Protein AF-A0A5B9ARZ6-F1 (afdb_monomer)

Organism: Escherichia coli (NCBI:txid562)

InterPro domains:
  IPR009052 DNA polymerase III-theta, bacterial [PF06440] (5-69)
  IPR036745 DNA polymerase III-theta superfamily [G3DSA:1.20.58.250] (1-83)
  IPR036745 DNA polymerase III-theta superfamily [SSF46575] (1-80)

Nearest PDB structures (foldseek):
  2ido-assembly1_B  TM=9.873E-01  e=1.463E-09  Punavirus P1
  1se7-assembly1_A  TM=6.012E-01  e=2.692E-06  Punavirus P1
  2ae9-assembly1_A  TM=7.449E-01  e=1.677E-04  Escherichia coli
  2axd-assembly1_S  TM=6.891E-01  e=2.977E-04  Escherichia coli
  2xy8-assembly1_B  TM=7.610E-01  e=1.114E-03  Escherichia coli

Secondary structure (DSSP, 8-state):
-----GGGS-HHHHHHHHHHHHHHHHHHHHHTT----HHHHHHHS-HHHHHHHHHHHHHHHHHHTSSPPTTSGGG--TTS------------

Sequence (92 aa):
MSDRNIAAKSQEERDKVNVDLAASGVAYKERLNIPVIAEQVAREQPENLRAYFMERLRHYRQLSLQLPKGSDPVYQNEDAPKNNGKMGEKCD

pLDDT: mean 79.17, std 15.89, range [38.72, 94.0]

Foldseek 3Di:
DPPPDLVPDDPVSVLLVVLLVLLLVQLQCVQLVHDDDLVVSLVVRDPVCSVVSVVSNVVNNVVSVVDHGNPDVVNVPPPDPPCPDPPDDDDD

Mean predicted aligned error: 10.25 Å

Structure (mmCIF, N/CA/C/O backbone):
data_AF-A0A5B9ARZ6-F1
#
_entry.id   AF-A0A5B9ARZ6-F1
#
loop_
_atom_site.group_PDB
_atom_site.id
_atom_site.type_symbol
_atom_site.label_atom_id
_atom_site.label_alt_id
_atom_site.label_comp_id
_atom_site.label_asym_id
_atom_site.label_entity_id
_atom_site.label_seq_id
_atom_site.pdbx_PDB_ins_code
_atom_site.Cartn_x
_atom_site.Cartn_y
_atom_site.Cartn_z
_atom_site.occupancy
_atom_site.B_iso_or_equiv
_atom_site.auth_seq_id
_atom_site.auth_comp_id
_atom_site.auth_asym_id
_atom_site.auth_atom_id
_atom_site.pdbx_PDB_model_num
ATOM 1 N N . MET A 1 1 ? 4.644 3.809 28.491 1.00 48.38 1 MET A N 1
ATOM 2 C CA . MET A 1 1 ? 5.035 3.399 27.126 1.00 48.38 1 MET A CA 1
ATOM 3 C C . MET A 1 1 ? 3.761 3.002 26.417 1.00 48.38 1 MET A C 1
ATOM 5 O O . MET A 1 1 ? 3.001 2.256 27.008 1.00 48.38 1 MET A O 1
ATOM 9 N N . SER A 1 2 ? 3.477 3.561 25.246 1.0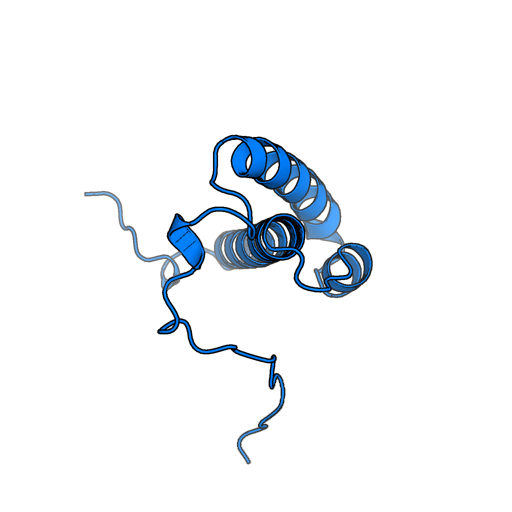0 64.56 2 SER A N 1
ATOM 10 C CA . SER A 1 2 ? 2.241 3.278 24.512 1.00 64.56 2 SER A CA 1
ATOM 11 C C . SER A 1 2 ? 2.169 1.791 24.169 1.00 64.56 2 SER A C 1
ATOM 13 O O . SER A 1 2 ? 3.152 1.246 23.661 1.00 64.56 2 SER A O 1
ATOM 15 N N . ASP A 1 3 ? 1.033 1.149 24.429 1.00 75.38 3 ASP A N 1
ATOM 16 C CA . ASP A 1 3 ? 0.814 -0.251 24.080 1.00 75.38 3 ASP A CA 1
ATOM 17 C C . ASP A 1 3 ? 0.952 -0.432 22.562 1.00 75.38 3 ASP A C 1
ATOM 19 O O . ASP A 1 3 ? 0.103 -0.024 21.773 1.00 75.38 3 ASP A O 1
ATOM 23 N N . ARG A 1 4 ? 2.066 -1.033 22.127 1.00 79.75 4 ARG A N 1
ATOM 24 C CA . ARG A 1 4 ? 2.324 -1.373 20.714 1.00 79.75 4 ARG A CA 1
ATOM 25 C C . ARG A 1 4 ? 1.649 -2.683 20.297 1.00 79.75 4 ARG A C 1
ATOM 27 O O . ARG A 1 4 ? 1.904 -3.188 19.207 1.00 79.75 4 ARG A O 1
ATOM 34 N N . ASN A 1 5 ? 0.816 -3.255 21.166 1.00 86.25 5 ASN A N 1
ATOM 35 C CA . ASN A 1 5 ? 0.136 -4.512 20.907 1.00 86.25 5 ASN A CA 1
ATOM 36 C C . ASN A 1 5 ? -1.023 -4.296 19.922 1.00 86.25 5 ASN A C 1
ATOM 38 O O . ASN A 1 5 ? -2.093 -3.824 20.297 1.00 86.25 5 ASN A O 1
ATOM 42 N N . ILE A 1 6 ? -0.814 -4.674 18.660 1.00 83.19 6 ILE A N 1
ATOM 43 C CA . ILE A 1 6 ? -1.825 -4.565 17.599 1.00 83.19 6 ILE A CA 1
ATOM 44 C C . ILE A 1 6 ? -3.024 -5.488 17.871 1.00 83.19 6 ILE A C 1
ATOM 46 O O . ILE A 1 6 ? -4.147 -5.154 17.510 1.00 83.19 6 ILE A O 1
ATOM 50 N N . ALA A 1 7 ? -2.817 -6.623 18.545 1.00 83.25 7 ALA A N 1
ATOM 51 C CA . ALA A 1 7 ? -3.897 -7.556 18.863 1.00 83.25 7 ALA A CA 1
ATOM 52 C C . ALA A 1 7 ? -4.852 -7.017 19.940 1.00 83.25 7 ALA A C 1
ATOM 54 O O . ALA A 1 7 ? -6.007 -7.426 19.982 1.00 83.25 7 ALA A O 1
ATOM 55 N N . ALA A 1 8 ? -4.385 -6.088 20.779 1.00 86.12 8 ALA A N 1
ATOM 56 C CA . ALA A 1 8 ? -5.206 -5.424 21.790 1.00 86.12 8 ALA A CA 1
ATOM 57 C C . ALA A 1 8 ? -6.043 -4.260 21.224 1.00 86.12 8 ALA A C 1
ATOM 59 O O . ALA A 1 8 ? -6.853 -3.680 21.945 1.00 86.12 8 ALA A O 1
ATOM 60 N N . LYS A 1 9 ? -5.843 -3.895 19.951 1.00 84.19 9 LYS A N 1
ATOM 61 C CA . LYS A 1 9 ? -6.582 -2.816 19.290 1.00 84.19 9 LYS A CA 1
ATOM 62 C C . LYS A 1 9 ? -7.986 -3.252 18.876 1.00 84.19 9 LYS A C 1
ATOM 64 O O . LYS A 1 9 ? -8.287 -4.442 18.771 1.00 84.19 9 LYS A O 1
ATOM 69 N N . SER A 1 10 ? -8.835 -2.267 18.582 1.00 88.38 10 SER A N 1
ATOM 70 C CA . SER A 1 10 ? -10.164 -2.512 18.023 1.00 88.38 10 SER A CA 1
ATOM 71 C C . SER A 1 10 ? -10.079 -3.222 16.669 1.00 88.38 10 SER A C 1
ATOM 73 O O . SER A 1 10 ? -9.084 -3.123 15.945 1.00 88.38 10 SER A O 1
ATOM 75 N N . GLN A 1 11 ? -11.146 -3.937 16.312 1.00 86.06 11 GLN A N 1
ATOM 76 C CA . GLN A 1 11 ? -11.214 -4.674 15.052 1.00 86.06 11 GLN A CA 1
ATOM 77 C C . GLN A 1 11 ? -10.995 -3.754 13.839 1.00 86.06 11 GLN A C 1
ATOM 79 O O . GLN A 1 11 ? -10.200 -4.081 12.969 1.00 86.06 11 GLN A O 1
ATOM 84 N N . GLU A 1 12 ? -11.578 -2.553 13.846 1.00 86.44 12 GLU A N 1
ATOM 85 C CA . GLU A 1 12 ? -11.397 -1.570 12.769 1.00 86.44 12 GLU A CA 1
ATOM 86 C C . GLU A 1 12 ? -9.941 -1.127 12.587 1.00 86.44 12 GLU A C 1
ATOM 88 O O . GLU A 1 12 ? -9.485 -0.942 11.458 1.00 86.44 12 GLU A O 1
ATOM 93 N N . GLU A 1 13 ? -9.186 -0.939 13.676 1.00 86.50 13 GLU A N 1
ATOM 94 C CA . GLU A 1 13 ? -7.762 -0.612 13.566 1.00 86.50 13 GLU A CA 1
ATOM 95 C C . GLU A 1 13 ? -6.969 -1.786 12.993 1.00 86.50 13 GLU A C 1
ATOM 97 O O . GLU A 1 13 ? -6.076 -1.581 12.170 1.00 86.50 13 GLU A O 1
ATOM 102 N N . ARG A 1 14 ? -7.302 -3.016 13.393 1.00 87.62 14 ARG A N 1
ATOM 103 C CA . ARG A 1 14 ? -6.671 -4.227 12.854 1.00 87.62 14 ARG A CA 1
ATOM 104 C C . ARG A 1 14 ? -6.960 -4.379 11.361 1.00 87.62 14 ARG A C 1
ATOM 106 O O . ARG A 1 14 ? -6.043 -4.673 10.597 1.00 87.62 14 ARG A O 1
ATOM 113 N N . ASP A 1 15 ? -8.187 -4.101 10.935 1.00 88.38 15 ASP A N 1
ATOM 114 C CA . ASP A 1 15 ? -8.584 -4.155 9.527 1.00 88.38 15 ASP A CA 1
ATOM 115 C C . ASP A 1 15 ? -7.870 -3.076 8.702 1.00 88.38 15 ASP A C 1
ATOM 117 O O . ASP A 1 15 ? -7.359 -3.365 7.620 1.00 88.38 15 ASP A O 1
ATOM 121 N N . LYS A 1 16 ? -7.716 -1.856 9.236 1.00 88.81 16 LYS A N 1
ATOM 122 C CA . LYS A 1 16 ? -6.897 -0.806 8.600 1.00 88.81 16 LYS A CA 1
ATOM 123 C C . LYS A 1 16 ? -5.435 -1.225 8.450 1.00 88.81 16 LYS A C 1
ATOM 125 O O . LYS A 1 16 ? -4.852 -1.004 7.393 1.00 88.81 16 LYS A O 1
ATOM 130 N N . VAL A 1 17 ? -4.851 -1.865 9.466 1.00 90.06 17 VAL A N 1
ATOM 131 C CA . VAL A 1 17 ? -3.474 -2.387 9.394 1.00 90.06 17 VAL A CA 1
ATOM 132 C C . VAL A 1 17 ? -3.345 -3.470 8.317 1.00 90.06 17 VAL A C 1
ATOM 134 O O . VAL A 1 17 ? -2.362 -3.476 7.577 1.00 90.06 17 VAL A O 1
ATOM 137 N N . ASN A 1 18 ? -4.339 -4.350 8.174 1.00 89.38 18 ASN A N 1
ATOM 138 C CA . ASN A 1 18 ? -4.352 -5.361 7.112 1.00 89.38 18 ASN A CA 1
ATOM 139 C C . ASN A 1 18 ? -4.424 -4.727 5.713 1.00 89.38 18 ASN A C 1
ATOM 141 O O . ASN A 1 18 ? -3.713 -5.150 4.800 1.00 89.38 18 ASN A O 1
ATOM 145 N N . VAL A 1 19 ? -5.236 -3.681 5.553 1.00 90.81 19 VAL A N 1
ATOM 146 C CA . VAL A 1 19 ? -5.347 -2.932 4.294 1.00 90.81 19 VAL A CA 1
ATOM 147 C C . VAL A 1 19 ? -4.040 -2.202 3.965 1.00 90.81 19 VAL A C 1
ATOM 149 O O . VAL A 1 19 ? -3.592 -2.236 2.817 1.00 90.81 19 VAL A O 1
ATOM 152 N N . ASP A 1 20 ? -3.386 -1.601 4.962 1.00 91.56 20 ASP A N 1
ATOM 153 C CA . ASP A 1 20 ? -2.061 -0.977 4.821 1.00 91.56 20 ASP A CA 1
ATOM 154 C C . ASP A 1 20 ? -0.999 -1.995 4.385 1.00 91.56 20 ASP A C 1
ATOM 156 O O . ASP A 1 20 ? -0.172 -1.719 3.507 1.00 91.56 20 ASP A O 1
ATOM 160 N N . LEU A 1 21 ? -1.042 -3.202 4.954 1.00 91.00 21 LEU A N 1
ATOM 161 C CA . LEU A 1 21 ? -0.158 -4.298 4.571 1.00 91.00 21 LEU A CA 1
ATOM 162 C C . LEU A 1 21 ? -0.390 -4.728 3.115 1.00 91.00 21 LEU A C 1
ATOM 164 O O . LEU A 1 21 ? 0.567 -4.899 2.359 1.00 91.00 21 LEU A O 1
ATOM 168 N N . ALA A 1 22 ? -1.647 -4.843 2.686 1.00 90.06 22 ALA A N 1
ATOM 169 C CA . ALA A 1 22 ? -1.971 -5.152 1.297 1.00 90.06 22 ALA A CA 1
ATOM 170 C C . ALA A 1 22 ? -1.471 -4.052 0.342 1.00 90.06 22 ALA A C 1
ATOM 172 O O . ALA A 1 22 ? -0.865 -4.350 -0.690 1.00 90.06 22 ALA A O 1
ATOM 173 N N . ALA A 1 23 ? -1.673 -2.779 0.696 1.00 91.88 23 ALA A N 1
ATOM 174 C CA . ALA A 1 23 ? -1.266 -1.635 -0.120 1.00 91.88 23 ALA A CA 1
ATOM 175 C C . ALA A 1 23 ? 0.261 -1.537 -0.258 1.00 91.88 23 ALA A C 1
ATOM 177 O O . ALA A 1 23 ? 0.783 -1.384 -1.367 1.00 91.88 23 ALA A O 1
ATOM 178 N N . SER A 1 24 ? 0.985 -1.671 0.856 1.00 90.94 24 SER A N 1
ATOM 179 C CA . SER A 1 24 ? 2.453 -1.702 0.858 1.00 90.94 24 SER A CA 1
ATOM 180 C C . SER A 1 24 ? 3.004 -2.902 0.086 1.00 90.94 24 SER A C 1
ATOM 182 O O . SER A 1 24 ? 3.970 -2.751 -0.663 1.00 90.94 24 SER A O 1
ATOM 184 N N . GLY A 1 25 ? 2.359 -4.068 0.189 1.00 89.69 25 GLY A N 1
ATOM 185 C CA . GLY A 1 25 ? 2.724 -5.268 -0.560 1.00 89.69 25 GLY A CA 1
ATOM 186 C C . GLY A 1 25 ? 2.608 -5.090 -2.076 1.00 89.69 25 GLY A C 1
ATOM 187 O O . GLY A 1 25 ? 3.488 -5.542 -2.810 1.00 89.69 25 GLY A O 1
ATOM 188 N N . VAL A 1 26 ? 1.570 -4.399 -2.557 1.00 90.50 26 VAL A N 1
ATOM 189 C CA . VAL A 1 26 ? 1.433 -4.065 -3.985 1.00 90.50 26 VAL A CA 1
ATOM 190 C C . VAL A 1 26 ? 2.551 -3.125 -4.431 1.00 90.50 26 VAL A C 1
ATOM 192 O O . VAL A 1 26 ? 3.263 -3.455 -5.375 1.00 90.50 26 VAL A O 1
ATOM 195 N N . ALA A 1 27 ? 2.766 -2.008 -3.729 1.00 90.12 27 ALA A N 1
ATOM 196 C CA . ALA A 1 27 ? 3.812 -1.045 -4.089 1.00 90.12 27 ALA A CA 1
ATOM 197 C C . ALA A 1 27 ? 5.224 -1.668 -4.072 1.00 90.12 27 ALA A C 1
ATOM 199 O O . ALA A 1 27 ? 6.047 -1.387 -4.942 1.00 90.12 27 ALA A O 1
ATOM 200 N N . TYR A 1 28 ? 5.495 -2.558 -3.113 1.00 88.25 28 TYR A N 1
ATOM 201 C CA . TYR A 1 28 ? 6.746 -3.312 -3.034 1.00 88.25 28 TYR A CA 1
ATOM 202 C C . TYR A 1 28 ? 6.945 -4.234 -4.242 1.00 88.25 28 TYR A C 1
ATOM 204 O O . TYR A 1 28 ? 8.012 -4.222 -4.856 1.00 88.25 28 TYR A O 1
ATOM 212 N N . LYS A 1 29 ? 5.918 -5.011 -4.605 1.00 88.50 29 LYS A N 1
ATOM 213 C CA . LYS A 1 29 ? 5.971 -5.914 -5.763 1.00 88.50 29 LYS A CA 1
ATOM 214 C C . LYS A 1 29 ? 6.147 -5.137 -7.069 1.00 88.50 29 LYS A C 1
ATOM 216 O O . LYS A 1 29 ? 7.001 -5.509 -7.868 1.00 88.50 29 LYS A O 1
ATOM 221 N N . GLU A 1 30 ? 5.432 -4.020 -7.233 1.00 87.56 30 GLU A N 1
ATOM 222 C CA . GLU A 1 30 ? 5.605 -3.099 -8.367 1.00 87.56 30 GLU A CA 1
ATOM 223 C C . GLU A 1 30 ? 7.055 -2.584 -8.458 1.00 87.56 30 GL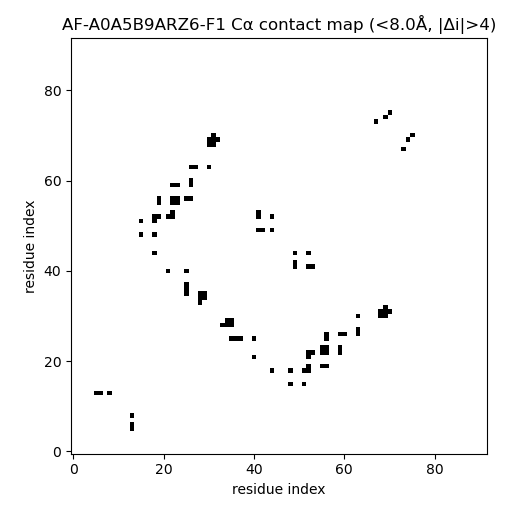U A C 1
ATOM 225 O O . GLU A 1 30 ? 7.649 -2.620 -9.534 1.00 87.56 30 GLU A O 1
ATOM 230 N N . ARG A 1 31 ? 7.658 -2.167 -7.333 1.00 87.38 31 ARG A N 1
ATOM 231 C CA . ARG A 1 31 ? 9.048 -1.667 -7.272 1.00 87.38 31 ARG A CA 1
ATOM 232 C C . ARG A 1 31 ? 10.101 -2.722 -7.622 1.00 87.38 31 ARG A C 1
ATOM 234 O O . ARG A 1 31 ? 11.165 -2.374 -8.137 1.00 87.38 31 ARG A O 1
ATOM 241 N N . LEU A 1 32 ? 9.842 -3.985 -7.294 1.00 85.12 32 LEU A N 1
ATOM 242 C CA . LEU A 1 32 ? 10.760 -5.098 -7.545 1.00 85.12 32 LEU A CA 1
ATOM 243 C C . LEU A 1 32 ? 10.517 -5.813 -8.879 1.00 85.12 32 LEU A C 1
ATOM 245 O O . LEU A 1 32 ? 11.116 -6.858 -9.119 1.00 85.12 32 LEU A O 1
ATOM 249 N N . ASN A 1 33 ? 9.646 -5.279 -9.739 1.00 83.19 33 ASN A N 1
ATOM 250 C CA . ASN A 1 33 ? 9.257 -5.903 -11.005 1.00 83.19 33 ASN A CA 1
ATOM 251 C C . ASN A 1 33 ? 8.628 -7.304 -10.818 1.00 83.19 33 ASN A C 1
ATOM 253 O O . ASN A 1 33 ? 8.691 -8.146 -11.714 1.00 83.19 33 ASN A O 1
ATOM 257 N N . ILE A 1 34 ? 8.005 -7.558 -9.662 1.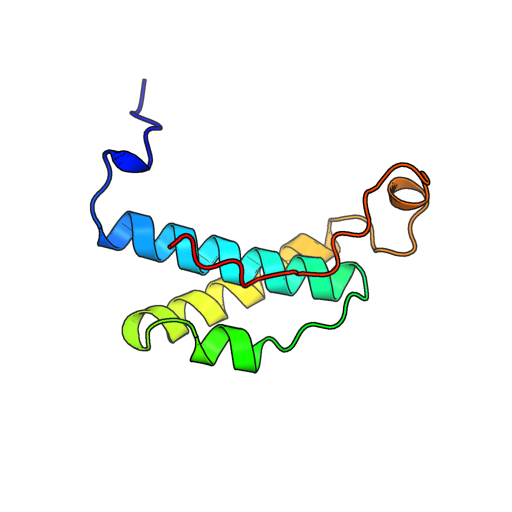00 85.06 34 ILE A N 1
ATOM 258 C CA . ILE A 1 34 ? 7.237 -8.778 -9.385 1.00 85.06 34 ILE A CA 1
ATOM 259 C C . ILE A 1 34 ? 5.810 -8.571 -9.919 1.00 85.06 34 ILE A C 1
ATOM 261 O O . ILE A 1 34 ? 5.202 -7.539 -9.622 1.00 85.06 34 ILE A O 1
ATOM 265 N N . PRO A 1 35 ? 5.231 -9.530 -10.667 1.00 84.50 35 PRO A N 1
ATOM 266 C CA . PRO A 1 35 ? 3.884 -9.382 -11.207 1.00 84.50 35 PRO A CA 1
ATOM 267 C C . PRO A 1 35 ? 2.850 -9.260 -10.078 1.00 84.50 35 PRO A C 1
ATOM 269 O O . PRO A 1 35 ? 2.713 -10.145 -9.232 1.00 84.50 35 PRO A O 1
ATOM 272 N N . VAL A 1 36 ? 2.107 -8.1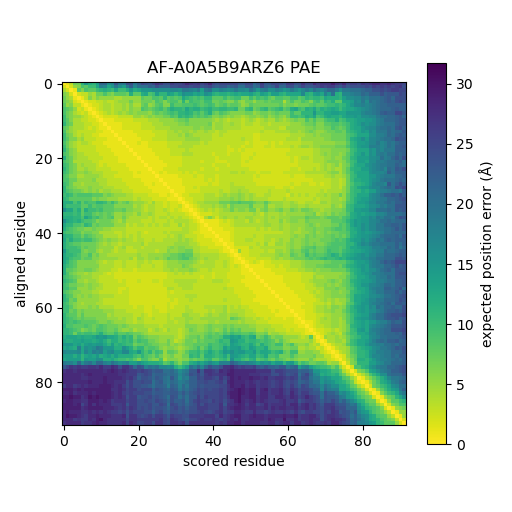52 -10.068 1.00 85.62 36 VAL A N 1
ATOM 273 C CA . VAL A 1 36 ? 1.010 -7.893 -9.129 1.00 85.62 36 VAL A CA 1
ATOM 274 C C . VAL A 1 36 ? -0.104 -7.117 -9.825 1.00 85.62 36 VAL A C 1
ATOM 276 O O . VAL A 1 36 ? 0.160 -6.221 -10.623 1.00 85.62 36 VAL A O 1
ATOM 279 N N . ILE A 1 37 ? -1.358 -7.449 -9.513 1.00 87.50 37 ILE A N 1
ATOM 280 C CA . ILE A 1 37 ? -2.537 -6.752 -10.034 1.00 87.50 37 ILE A CA 1
ATOM 281 C C . ILE A 1 37 ? -3.165 -5.964 -8.884 1.00 87.50 37 ILE A C 1
ATOM 283 O O . ILE A 1 37 ? -3.921 -6.508 -8.080 1.00 87.50 37 ILE A O 1
ATOM 287 N N . ALA A 1 38 ? -2.851 -4.668 -8.799 1.00 83.88 38 ALA A N 1
ATOM 288 C CA . ALA A 1 38 ? -3.357 -3.787 -7.742 1.00 83.88 38 ALA A CA 1
ATOM 289 C C . ALA A 1 38 ? -4.894 -3.788 -7.656 1.00 83.88 38 ALA A C 1
ATOM 291 O O . ALA A 1 38 ? -5.463 -3.741 -6.569 1.00 83.88 38 ALA A O 1
ATOM 292 N N . GLU A 1 39 ? -5.568 -3.873 -8.806 1.00 83.62 39 GLU A N 1
ATOM 293 C CA . GLU A 1 39 ? -7.027 -3.905 -8.875 1.00 83.62 39 GLU A CA 1
ATOM 294 C C . GLU A 1 39 ? -7.620 -5.178 -8.261 1.00 83.62 39 GLU A C 1
ATOM 296 O O . GLU A 1 39 ? -8.641 -5.101 -7.583 1.00 83.62 39 GLU A O 1
ATOM 301 N N . GLN A 1 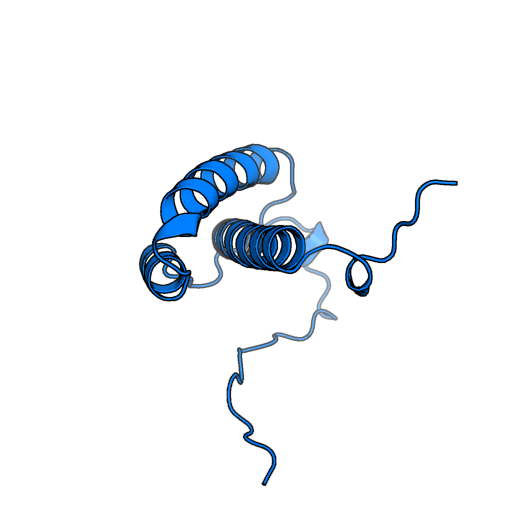40 ? -6.977 -6.333 -8.456 1.00 86.38 40 GLN A N 1
ATOM 302 C CA . GLN A 1 40 ? -7.422 -7.589 -7.858 1.00 86.38 40 GLN A CA 1
ATOM 303 C C . GLN A 1 40 ? -7.345 -7.498 -6.333 1.00 86.38 40 GLN A C 1
ATOM 305 O O . GLN A 1 40 ? -8.334 -7.767 -5.659 1.00 86.38 40 GLN A O 1
ATOM 310 N N . VAL A 1 41 ? -6.224 -7.001 -5.803 1.00 85.94 41 VAL A N 1
ATOM 311 C CA . VAL A 1 41 ? -6.056 -6.792 -4.357 1.00 85.94 41 VAL A CA 1
ATOM 312 C C . VAL A 1 41 ? -7.098 -5.807 -3.824 1.00 85.94 41 VAL A C 1
ATOM 314 O O . VAL A 1 41 ? -7.696 -6.047 -2.782 1.00 85.94 41 VAL A O 1
ATOM 317 N N . ALA A 1 42 ? -7.388 -4.729 -4.558 1.00 83.12 42 ALA A N 1
ATOM 318 C CA . ALA A 1 42 ? -8.417 -3.766 -4.167 1.00 83.12 42 ALA A CA 1
ATOM 319 C C . ALA A 1 42 ? -9.840 -4.357 -4.151 1.00 83.12 42 ALA A C 1
ATOM 321 O O . ALA A 1 42 ? -10.689 -3.837 -3.432 1.00 83.12 42 ALA A O 1
ATOM 322 N N . ARG A 1 43 ? -10.118 -5.394 -4.955 1.00 86.25 43 ARG A N 1
ATOM 323 C CA . ARG A 1 43 ? -11.399 -6.125 -4.955 1.00 86.25 43 ARG A CA 1
ATOM 324 C C . ARG A 1 43 ? -11.486 -7.161 -3.831 1.00 86.25 43 ARG A C 1
ATOM 326 O O . ARG A 1 43 ? -12.588 -7.480 -3.411 1.00 86.25 43 ARG A O 1
ATOM 333 N N . GLU A 1 44 ? -10.350 -7.674 -3.365 1.00 87.38 44 GLU A N 1
ATOM 334 C CA . GLU A 1 44 ? -10.272 -8.564 -2.198 1.00 87.38 44 GLU A CA 1
ATOM 335 C C . GLU A 1 44 ? -10.440 -7.798 -0.878 1.00 87.38 44 GLU A C 1
ATOM 337 O O . GLU A 1 44 ? -10.903 -8.365 0.110 1.00 87.38 44 GLU A O 1
ATOM 342 N N . GLN A 1 45 ? -10.080 -6.509 -0.852 1.00 85.94 45 GLN A N 1
ATOM 343 C CA . GLN A 1 45 ? -10.316 -5.655 0.310 1.00 85.94 45 GLN A CA 1
ATOM 344 C C . GLN A 1 45 ? -11.807 -5.317 0.468 1.00 85.94 45 GLN A C 1
ATOM 346 O O . GLN A 1 45 ? -12.509 -5.118 -0.528 1.00 85.94 45 GLN A O 1
ATOM 351 N N . PRO A 1 46 ? -12.296 -5.179 1.712 1.00 86.81 46 PRO A N 1
ATOM 352 C CA . PRO A 1 46 ? -13.685 -4.824 1.958 1.00 86.81 46 PRO A CA 1
ATOM 353 C C . PRO A 1 46 ? -13.993 -3.407 1.439 1.00 86.81 46 PRO A C 1
ATOM 355 O O . PRO A 1 46 ? -13.165 -2.494 1.518 1.00 86.81 46 PRO A O 1
ATOM 358 N N . GLU A 1 47 ? -15.189 -3.220 0.870 1.00 86.31 47 GLU A N 1
ATOM 359 C CA . GLU A 1 47 ? -15.550 -2.015 0.102 1.00 86.31 47 GLU A CA 1
ATOM 360 C C . GLU A 1 47 ? -15.413 -0.717 0.907 1.00 86.31 47 GLU A C 1
ATOM 362 O O . GLU A 1 47 ? -14.928 0.292 0.391 1.00 86.31 47 GLU A O 1
ATOM 367 N N . ASN A 1 48 ? -15.759 -0.764 2.194 1.00 87.44 48 ASN A N 1
ATOM 368 C CA . ASN A 1 48 ? -15.654 0.356 3.128 1.00 87.44 48 ASN A CA 1
ATOM 369 C C . ASN A 1 48 ? -14.206 0.829 3.350 1.00 87.44 48 ASN A C 1
ATOM 371 O O . ASN A 1 48 ? -13.989 1.991 3.692 1.00 87.44 48 ASN A O 1
ATOM 375 N N . LEU A 1 49 ? -13.213 -0.038 3.135 1.00 88.31 49 LEU A N 1
ATOM 376 C CA . LEU A 1 49 ? -11.789 0.287 3.269 1.00 88.31 49 LEU A CA 1
ATOM 377 C C . LEU A 1 49 ? -11.078 0.414 1.918 1.00 88.31 49 LEU A C 1
ATOM 379 O O . LEU A 1 49 ? -9.891 0.737 1.869 1.00 88.31 49 LEU A O 1
ATOM 383 N N . ARG A 1 50 ? -11.788 0.243 0.802 1.00 86.94 50 ARG A N 1
ATOM 384 C CA . ARG A 1 50 ? -11.207 0.343 -0.541 1.00 86.94 50 ARG A CA 1
ATOM 385 C C . ARG A 1 50 ? -10.709 1.753 -0.864 1.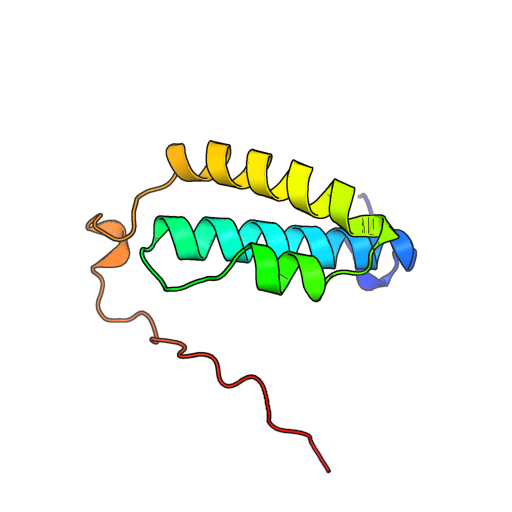00 86.94 50 ARG A C 1
ATOM 387 O O . ARG A 1 50 ? -9.668 1.910 -1.501 1.00 86.94 50 ARG A O 1
ATOM 394 N N . ALA A 1 51 ? -11.405 2.782 -0.381 1.00 89.12 51 ALA A N 1
ATOM 395 C CA . ALA A 1 51 ? -10.937 4.165 -0.486 1.00 89.12 51 ALA A CA 1
ATOM 396 C C . ALA A 1 51 ? -9.622 4.373 0.287 1.00 89.12 51 ALA A C 1
ATOM 398 O O . ALA A 1 51 ? -8.673 4.951 -0.243 1.00 89.12 51 ALA A O 1
ATOM 399 N N . TYR A 1 52 ? -9.543 3.815 1.499 1.00 90.31 52 TYR A N 1
ATOM 400 C CA . TYR A 1 52 ? -8.345 3.852 2.336 1.00 90.31 52 TYR A CA 1
ATOM 401 C C . TYR A 1 52 ? -7.168 3.119 1.675 1.00 90.31 52 TYR A C 1
ATOM 403 O O . TYR A 1 52 ? -6.073 3.669 1.581 1.00 90.31 52 TYR A O 1
ATOM 411 N N . PHE A 1 53 ? -7.409 1.937 1.100 1.00 91.44 53 PHE A N 1
ATOM 412 C CA . PHE A 1 53 ? -6.412 1.192 0.327 1.00 91.44 53 PHE A CA 1
ATOM 413 C C . PHE A 1 53 ? -5.796 2.032 -0.799 1.00 91.44 53 PHE A C 1
ATOM 415 O O . PHE A 1 53 ? -4.578 2.063 -0.955 1.00 91.44 53 PHE A O 1
ATOM 422 N N . MET A 1 54 ? -6.621 2.738 -1.579 1.00 89.50 54 MET A N 1
ATOM 423 C CA . MET A 1 54 ? -6.146 3.541 -2.713 1.00 89.50 54 MET A CA 1
ATOM 424 C C . MET A 1 54 ? -5.296 4.735 -2.266 1.00 89.50 54 MET A C 1
ATOM 426 O O . MET A 1 54 ? -4.289 5.047 -2.907 1.00 89.50 54 MET A O 1
ATOM 430 N N . GLU A 1 55 ? -5.671 5.390 -1.166 1.00 92.44 55 GLU A N 1
ATOM 431 C C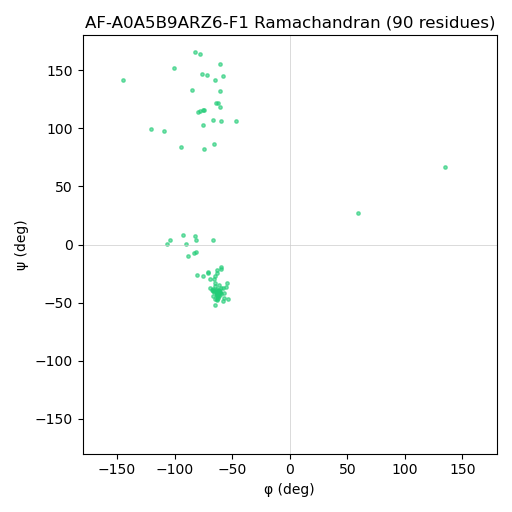A . GLU A 1 55 ? -4.870 6.463 -0.568 1.00 92.44 55 GLU A CA 1
ATOM 432 C C . GLU A 1 55 ? -3.505 5.939 -0.107 1.00 92.44 55 GLU A C 1
ATOM 434 O O . GLU A 1 55 ? -2.455 6.509 -0.424 1.00 92.44 55 GLU A O 1
ATOM 439 N N . ARG A 1 56 ? -3.506 4.791 0.569 1.00 93.12 56 ARG A N 1
ATOM 440 C CA . ARG A 1 56 ? -2.297 4.166 1.108 1.00 93.12 56 ARG A CA 1
ATOM 441 C C . ARG A 1 56 ? -1.393 3.625 0.015 1.00 93.12 56 ARG A C 1
ATOM 443 O O . ARG A 1 56 ? -0.182 3.821 0.074 1.00 93.12 56 ARG A O 1
ATOM 450 N N . LEU A 1 57 ? -1.961 3.067 -1.049 1.00 91.69 57 LEU A N 1
ATOM 451 C CA . LEU A 1 57 ? -1.213 2.642 -2.227 1.00 91.69 57 LEU A CA 1
ATOM 452 C C . LEU A 1 57 ? -0.471 3.820 -2.874 1.00 91.69 57 LEU A C 1
ATOM 454 O O . LEU A 1 57 ? 0.705 3.695 -3.220 1.00 91.69 57 LEU A O 1
ATOM 458 N N . ARG A 1 58 ? -1.117 4.989 -2.996 1.00 92.12 58 ARG A N 1
ATOM 459 C CA . ARG A 1 58 ? -0.453 6.207 -3.495 1.00 92.12 58 ARG A CA 1
ATOM 460 C C . ARG A 1 58 ? 0.698 6.626 -2.585 1.00 92.12 58 ARG A C 1
ATOM 462 O O . ARG A 1 58 ? 1.779 6.918 -3.091 1.00 92.12 58 ARG A O 1
ATOM 469 N N . HIS A 1 59 ? 0.489 6.607 -1.270 1.00 94.00 59 HIS A N 1
ATOM 470 C CA . HIS A 1 59 ? 1.532 6.915 -0.292 1.00 94.00 59 HIS A CA 1
ATOM 471 C C . HIS A 1 59 ? 2.745 5.979 -0.430 1.00 94.00 59 HIS A C 1
ATOM 473 O O . HIS A 1 59 ? 3.877 6.447 -0.555 1.00 94.00 59 HIS A O 1
ATOM 479 N N . TYR A 1 60 ? 2.527 4.663 -0.508 1.00 91.75 60 TYR A N 1
ATOM 480 C CA . TYR A 1 60 ? 3.616 3.694 -0.649 1.00 91.75 60 TYR A CA 1
ATOM 481 C C . TYR A 1 60 ? 4.314 3.743 -2.008 1.00 91.75 60 TYR A C 1
ATOM 483 O O . TYR A 1 60 ? 5.515 3.484 -2.075 1.00 91.75 60 TYR A O 1
ATOM 491 N N . ARG A 1 61 ? 3.621 4.126 -3.086 1.00 90.00 61 ARG A N 1
ATOM 492 C CA . ARG A 1 61 ? 4.269 4.400 -4.379 1.00 90.00 61 ARG A CA 1
ATOM 493 C C . ARG A 1 61 ? 5.229 5.585 -4.297 1.00 90.00 61 ARG A C 1
ATOM 495 O O . ARG A 1 61 ? 6.313 5.507 -4.860 1.00 90.00 61 ARG A O 1
ATOM 502 N N . GLN A 1 62 ? 4.875 6.642 -3.562 1.00 92.06 62 GLN A N 1
ATOM 503 C CA . GLN A 1 62 ? 5.788 7.765 -3.317 1.00 92.06 62 GLN A CA 1
ATOM 504 C C . GLN A 1 62 ? 6.989 7.341 -2.464 1.00 92.06 62 GLN A C 1
ATOM 506 O O . GLN A 1 62 ? 8.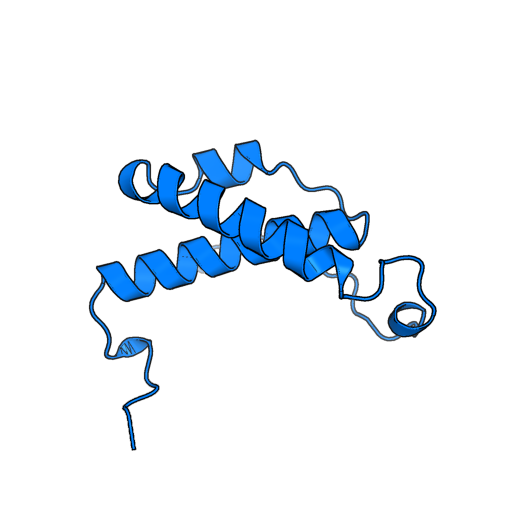125 7.644 -2.815 1.00 92.06 62 GLN A O 1
ATOM 511 N N . LEU A 1 63 ? 6.761 6.574 -1.392 1.00 90.06 63 LEU A N 1
ATOM 512 C CA . LEU A 1 63 ? 7.851 6.022 -0.577 1.00 90.06 63 LEU A CA 1
ATOM 513 C C . LEU A 1 63 ? 8.761 5.082 -1.376 1.00 90.06 63 LEU A C 1
ATOM 515 O O . LEU A 1 63 ? 9.971 5.072 -1.177 1.00 90.06 63 LEU A O 1
ATOM 519 N N . SER A 1 64 ? 8.200 4.331 -2.323 1.00 86.44 64 SER A N 1
ATOM 520 C CA . SER A 1 64 ? 8.955 3.421 -3.187 1.00 86.44 64 SER A CA 1
ATOM 521 C C . SER A 1 64 ? 9.972 4.141 -4.074 1.00 86.44 64 SER A C 1
ATOM 523 O O . SER A 1 64 ? 10.941 3.511 -4.481 1.00 86.44 64 SER A O 1
ATOM 525 N N . LEU A 1 65 ? 9.802 5.442 -4.338 1.00 86.75 65 LEU A N 1
ATOM 526 C CA . LEU A 1 65 ? 10.794 6.253 -5.056 1.00 86.75 65 LEU A CA 1
ATOM 527 C C . LEU A 1 65 ? 12.055 6.525 -4.224 1.00 86.75 65 LEU A C 1
ATOM 529 O O . LEU A 1 65 ? 13.110 6.777 -4.795 1.00 86.75 65 LEU A O 1
ATOM 533 N N . GLN A 1 66 ? 11.944 6.487 -2.894 1.00 88.75 66 GLN A N 1
ATOM 534 C CA . GLN A 1 66 ? 13.063 6.690 -1.966 1.00 88.75 66 GLN A CA 1
ATOM 535 C C . GLN A 1 66 ? 13.804 5.383 -1.651 1.00 88.75 66 GLN A C 1
ATOM 537 O O . GLN A 1 66 ? 14.850 5.406 -1.007 1.00 88.75 66 GLN A O 1
ATOM 542 N N . LEU A 1 67 ? 13.250 4.242 -2.069 1.00 86.50 67 LEU A N 1
ATOM 543 C CA . LEU A 1 67 ? 13.807 2.918 -1.820 1.00 86.50 67 LEU A CA 1
ATOM 544 C C . LEU A 1 67 ? 14.546 2.397 -3.064 1.00 86.50 67 LEU A C 1
ATOM 546 O O . LEU A 1 67 ? 14.148 2.723 -4.184 1.00 86.50 67 LEU A O 1
ATOM 550 N N . PRO A 1 68 ? 15.569 1.536 -2.894 1.00 85.88 68 PRO A N 1
ATOM 551 C CA . PRO A 1 68 ? 16.254 0.904 -4.019 1.00 85.88 68 PRO A CA 1
ATOM 552 C C . PRO A 1 68 ? 15.270 0.112 -4.891 1.00 85.88 68 PRO A C 1
ATOM 554 O O . PRO A 1 68 ? 14.313 -0.473 -4.385 1.00 85.88 68 PRO A O 1
ATOM 557 N N . LYS A 1 69 ? 15.460 0.076 -6.202 1.00 84.81 69 LYS A N 1
ATOM 558 C CA . LYS A 1 69 ? 14.631 -0.691 -7.144 1.00 84.81 69 LYS A CA 1
ATOM 559 C C . LYS A 1 69 ? 15.071 -2.151 -7.188 1.00 84.81 69 LYS A C 1
ATOM 561 O O . LYS A 1 69 ? 16.167 -2.482 -6.754 1.00 84.81 69 LYS A O 1
ATOM 566 N N . GLY A 1 70 ? 14.248 -3.033 -7.758 1.00 78.00 70 GLY A N 1
ATOM 567 C CA . GLY A 1 70 ? 14.607 -4.457 -7.883 1.00 78.00 70 GLY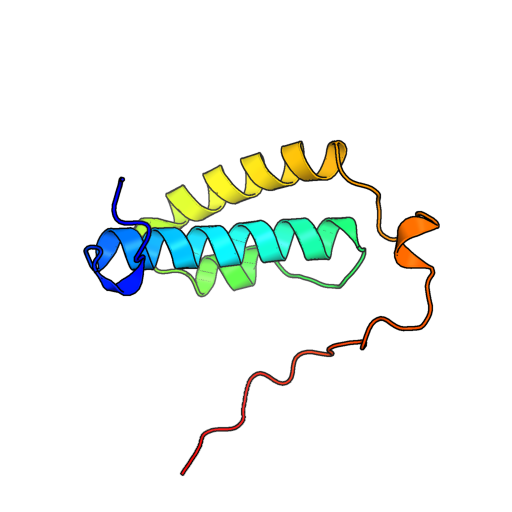 A CA 1
ATOM 568 C C . GLY A 1 70 ? 15.876 -4.733 -8.694 1.00 78.00 70 GLY A C 1
ATOM 569 O O . GLY A 1 70 ? 16.489 -5.778 -8.522 1.00 78.00 70 GLY A O 1
ATOM 570 N N . SER A 1 71 ? 16.292 -3.789 -9.538 1.00 76.38 71 SER A N 1
ATOM 571 C CA . SER A 1 71 ? 17.534 -3.847 -10.310 1.00 76.38 71 SER A CA 1
ATOM 572 C C . SER A 1 71 ? 18.778 -3.387 -9.542 1.00 76.38 71 SER A C 1
ATOM 574 O O . SER A 1 71 ? 19.874 -3.482 -10.087 1.00 76.38 71 SER A O 1
ATOM 576 N N . ASP A 1 72 ? 18.631 -2.837 -8.331 1.00 80.19 72 ASP A N 1
ATOM 577 C CA . ASP A 1 72 ? 19.769 -2.331 -7.565 1.00 80.19 72 ASP A CA 1
ATOM 578 C C . ASP A 1 72 ? 20.581 -3.469 -6.923 1.00 80.19 72 ASP A C 1
ATOM 580 O O . ASP A 1 72 ? 20.008 -4.459 -6.453 1.00 80.19 72 ASP A O 1
ATOM 584 N N . PRO A 1 73 ? 21.914 -3.305 -6.804 1.00 78.75 73 PRO A N 1
ATOM 585 C CA . PRO A 1 73 ? 22.819 -4.321 -6.261 1.00 78.75 73 PRO A CA 1
ATOM 586 C C . PRO A 1 73 ? 22.512 -4.741 -4.824 1.00 78.75 73 PRO A C 1
ATOM 588 O O . PRO A 1 73 ? 22.871 -5.839 -4.411 1.00 78.75 73 PRO A O 1
ATOM 591 N N . VAL A 1 74 ? 21.771 -3.916 -4.079 1.00 80.25 74 VAL A N 1
ATOM 592 C CA . VAL A 1 74 ? 21.262 -4.237 -2.736 1.00 80.25 74 VAL A CA 1
ATOM 593 C C . VAL A 1 74 ? 20.465 -5.551 -2.725 1.00 80.25 74 VAL A C 1
ATOM 595 O O . VAL A 1 74 ? 20.514 -6.288 -1.740 1.00 80.25 74 VAL A O 1
ATOM 598 N N . TYR A 1 75 ? 19.768 -5.871 -3.820 1.00 73.50 75 TYR A N 1
ATOM 599 C CA . TYR A 1 75 ? 18.940 -7.074 -3.954 1.00 73.50 75 TYR A CA 1
ATOM 600 C C . TYR A 1 75 ? 19.572 -8.175 -4.817 1.00 73.50 75 TYR A C 1
ATOM 602 O O . TYR A 1 75 ? 18.939 -9.204 -5.034 1.00 73.50 75 TYR A O 1
ATOM 610 N N . GLN A 1 76 ? 20.810 -7.993 -5.288 1.00 66.12 76 GLN A N 1
ATOM 611 C CA . GLN A 1 76 ? 21.539 -8.998 -6.073 1.00 66.12 76 GLN A CA 1
ATOM 612 C C . GLN A 1 76 ? 22.210 -10.079 -5.204 1.00 66.12 76 GLN A C 1
ATOM 614 O O . GLN A 1 76 ? 22.893 -10.948 -5.734 1.00 66.12 76 GLN A O 1
ATOM 619 N N . ASN A 1 77 ? 22.003 -10.056 -3.883 1.00 60.25 77 ASN A N 1
ATOM 620 C CA . ASN A 1 77 ? 22.460 -11.118 -2.990 1.00 60.25 77 ASN A CA 1
ATOM 621 C C . ASN A 1 77 ? 21.550 -12.347 -3.166 1.00 60.25 77 ASN A C 1
ATOM 623 O O . ASN A 1 77 ? 20.351 -12.288 -2.890 1.00 60.25 77 ASN A O 1
ATOM 627 N N . GLU A 1 78 ? 22.127 -13.444 -3.655 1.00 55.44 78 GLU A N 1
ATOM 628 C CA . GLU A 1 78 ? 21.447 -14.673 -4.099 1.00 55.44 78 GLU A CA 1
ATOM 629 C C . GLU A 1 78 ? 20.741 -15.471 -2.977 1.00 55.44 78 GLU A C 1
ATOM 631 O O . GLU A 1 78 ? 20.145 -16.512 -3.242 1.00 55.44 78 GLU A O 1
ATOM 636 N N . ASP A 1 79 ? 20.725 -14.960 -1.742 1.00 52.78 79 ASP A N 1
ATOM 637 C CA . ASP A 1 79 ? 20.169 -15.627 -0.556 1.00 52.78 79 ASP A CA 1
ATOM 638 C C . ASP A 1 79 ? 18.680 -15.330 -0.294 1.00 52.78 79 ASP A C 1
ATOM 640 O O . ASP A 1 79 ? 18.105 -15.813 0.684 1.00 52.78 79 ASP A O 1
ATOM 644 N N . ALA A 1 80 ? 18.017 -14.522 -1.130 1.00 49.12 80 ALA A N 1
ATOM 645 C CA . ALA A 1 80 ? 16.598 -14.227 -0.947 1.00 49.12 80 ALA A CA 1
ATOM 646 C C . ALA A 1 80 ? 15.728 -15.404 -1.441 1.00 49.12 80 ALA A C 1
ATOM 648 O O . ALA A 1 80 ? 15.688 -15.664 -2.650 1.00 49.12 80 ALA A O 1
ATOM 649 N N . PRO A 1 81 ? 14.977 -16.106 -0.565 1.00 47.41 81 PRO A N 1
ATOM 650 C CA . PRO A 1 81 ? 14.058 -17.141 -1.013 1.00 47.41 81 PRO A CA 1
ATOM 651 C C . PRO A 1 81 ? 13.017 -16.508 -1.939 1.00 47.41 81 PRO A C 1
ATOM 653 O O . PRO A 1 81 ? 12.243 -15.636 -1.535 1.00 47.41 81 PRO A O 1
ATOM 656 N N . LYS A 1 82 ? 12.990 -16.956 -3.198 1.00 46.97 82 LYS A N 1
ATOM 657 C CA . LYS A 1 82 ? 11.936 -16.621 -4.159 1.00 46.97 82 LYS A CA 1
ATOM 658 C C . LYS A 1 82 ? 10.630 -17.242 -3.664 1.00 46.97 82 LYS A C 1
ATOM 660 O O . LYS A 1 82 ? 10.295 -18.370 -4.012 1.00 46.97 82 LYS A O 1
ATOM 665 N N . ASN A 1 83 ? 9.912 -16.527 -2.799 1.00 49.09 83 ASN A N 1
ATOM 666 C CA . ASN A 1 83 ? 8.599 -16.940 -2.323 1.00 49.09 83 ASN A CA 1
ATOM 667 C C . ASN A 1 83 ? 7.574 -16.715 -3.445 1.00 49.09 83 ASN A C 1
ATOM 669 O O . ASN A 1 83 ? 6.892 -15.691 -3.510 1.00 49.09 83 ASN A O 1
ATOM 673 N N . ASN A 1 84 ? 7.513 -17.674 -4.369 1.00 42.56 84 ASN A N 1
ATOM 674 C CA . ASN A 1 84 ? 6.394 -17.820 -5.285 1.00 42.56 84 ASN A CA 1
ATOM 675 C C . ASN A 1 84 ? 5.178 -18.219 -4.448 1.00 42.56 84 ASN A C 1
ATOM 677 O O . ASN A 1 84 ? 5.106 -19.341 -3.953 1.00 42.56 84 ASN A O 1
ATOM 681 N N . GLY A 1 85 ? 4.251 -17.275 -4.276 1.00 47.09 85 GLY A N 1
ATOM 682 C CA . GLY A 1 85 ? 3.087 -17.407 -3.411 1.00 47.09 85 GLY A CA 1
ATOM 683 C C . GLY A 1 85 ? 2.343 -18.731 -3.577 1.00 47.09 85 GLY A C 1
ATOM 684 O O . GLY A 1 85 ? 1.592 -18.915 -4.530 1.00 47.09 85 GLY A O 1
ATOM 685 N N . LYS A 1 86 ? 2.487 -19.615 -2.590 1.00 40.94 86 LYS A N 1
ATOM 686 C CA . LYS A 1 86 ? 1.490 -20.636 -2.266 1.00 40.94 86 LYS A CA 1
ATOM 687 C C . LYS A 1 86 ? 0.605 -20.075 -1.155 1.00 40.94 86 LYS A C 1
ATOM 689 O O . LYS A 1 86 ? 0.835 -20.302 0.025 1.00 40.94 86 LYS A O 1
ATOM 694 N N . MET A 1 87 ? -0.395 -19.288 -1.547 1.00 49.03 87 MET A N 1
ATOM 695 C CA . MET A 1 87 ? -1.613 -19.161 -0.750 1.00 49.03 87 MET A CA 1
ATOM 696 C C . MET A 1 87 ? -2.454 -20.399 -1.056 1.00 49.03 87 MET A C 1
ATOM 698 O O . MET A 1 87 ? -2.888 -20.570 -2.192 1.00 49.03 87 MET A O 1
ATOM 702 N N . GLY A 1 88 ? -2.649 -21.264 -0.064 1.00 47.47 88 GLY A N 1
ATOM 703 C CA . GLY A 1 88 ? -3.573 -22.390 -0.167 1.00 47.47 88 GLY A CA 1
ATOM 704 C C . GLY A 1 88 ? -3.007 -23.703 0.346 1.00 47.47 88 GLY A C 1
ATOM 705 O O . GLY A 1 88 ? -2.854 -24.640 -0.426 1.00 47.47 88 GLY A O 1
ATOM 706 N N . GLU A 1 89 ? -2.761 -23.792 1.649 1.00 41.41 89 GLU A N 1
ATOM 707 C CA . GLU A 1 89 ? -2.891 -25.069 2.347 1.00 41.41 89 GLU A CA 1
ATOM 708 C C . GLU A 1 89 ? -3.938 -24.836 3.438 1.00 41.41 89 GLU A C 1
ATOM 710 O O . GLU A 1 89 ? -3.699 -24.143 4.427 1.00 41.41 89 GLU A O 1
ATOM 715 N N . LYS A 1 90 ? -5.171 -25.270 3.145 1.00 50.75 90 LYS A N 1
ATOM 716 C CA . LYS A 1 90 ? -6.222 -25.423 4.150 1.00 50.75 90 LYS A CA 1
ATOM 717 C C . LYS A 1 90 ? -5.728 -26.508 5.098 1.00 50.75 90 LYS A C 1
ATOM 719 O O . LYS A 1 90 ? -5.451 -27.609 4.640 1.00 50.75 90 LYS A O 1
ATOM 724 N N . CYS A 1 91 ? -5.610 -26.187 6.377 1.00 38.72 91 CYS A N 1
ATOM 725 C CA . CYS A 1 91 ? -5.473 -27.208 7.401 1.00 38.72 91 CYS A CA 1
ATOM 726 C C . CYS A 1 91 ? -6.859 -27.833 7.610 1.00 38.72 91 CYS A C 1
ATOM 728 O O . CYS A 1 91 ? -7.792 -27.110 7.976 1.00 38.72 91 CYS A O 1
ATOM 730 N N . ASP A 1 92 ? -6.979 -29.122 7.295 1.00 44.25 92 ASP A N 1
ATOM 731 C CA . ASP A 1 92 ? -8.042 -30.014 7.778 1.00 44.25 92 ASP A CA 1
ATOM 732 C C . ASP A 1 92 ? -8.008 -30.163 9.311 1.00 44.25 92 ASP A C 1
ATOM 734 O O . ASP A 1 92 ? -6.903 -30.058 9.901 1.00 44.25 92 ASP A O 1
#

Solvent-accessible surface area (backbone atoms only — not comparable to full-atom values): 5727 Å² total; per-residue (Å²): 130,82,83,82,55,63,84,81,48,57,69,68,59,46,51,50,50,52,38,48,51,54,19,43,51,44,32,50,28,58,51,48,73,40,96,71,59,64,67,60,56,50,68,72,41,58,75,91,48,34,66,56,31,55,54,44,28,55,53,34,46,58,52,49,71,80,44,84,46,52,87,36,74,90,65,67,57,89,81,66,80,83,76,74,82,79,85,82,79,82,81,129

Radius of gyration: 15.61 Å; Cα contacts (8 Å, |Δi|>4): 53; chains: 1; bounding box: 38×38×38 Å